Protein AF-A0A848UMV4-F1 (afdb_monomer_lite)

Secondary structure (DSSP, 8-state):
--EEEEEESSSTTTTSEEEETT-EETTTTEEEEEEEEETTTTEEEEEEEETTEEEEEEEEETTS-EEEEE----

Foldseek 3Di:
DFWQKKWFAPPRPPPTDIAGAQDADPVNQWGFHGWDQDPVQQWIWTWIDHDPDIDTDDIGHPVTDMDTDHDPDD

Radius of gyration: 12.32 Å; chains: 1; bounding box: 29×25×30 Å

pLDDT: mean 94.47, std 6.81, range [59.38, 98.69]

Sequence (74 aa):
MDIRKISIGADYKSGAMHYIVGQEVLGGKYAIHLIQEDGLAKSFKIWIHQGQEVLLWKEFKKTLPISLEYNINF

Structure (mmCIF, N/CA/C/O backbone):
data_AF-A0A848UMV4-F1
#
_entry.id   AF-A0A848UMV4-F1
#
loop_
_atom_site.group_PDB
_atom_site.id
_atom_site.type_symbol
_atom_site.label_atom_id
_atom_site.label_alt_id
_atom_site.label_comp_id
_atom_site.label_asym_id
_atom_site.label_entity_id
_atom_site.label_seq_id
_atom_site.pdbx_PDB_ins_code
_atom_site.Cartn_x
_atom_site.Cartn_y
_atom_site.Cartn_z
_atom_site.occupancy
_atom_site.B_iso_or_equiv
_atom_site.auth_seq_id
_atom_site.auth_comp_id
_atom_site.auth_asym_id
_atom_site.auth_atom_id
_atom_site.pdbx_PDB_model_num
ATOM 1 N N . MET A 1 1 ? -9.693 -3.930 -9.617 1.00 77.62 1 MET A N 1
ATOM 2 C CA . MET A 1 1 ? -9.393 -5.123 -8.795 1.00 77.62 1 MET A CA 1
ATOM 3 C C . MET A 1 1 ? -8.893 -4.653 -7.446 1.00 77.62 1 MET A C 1
ATOM 5 O O . MET A 1 1 ? -8.268 -3.600 -7.394 1.00 77.62 1 MET A O 1
ATOM 9 N N . ASP A 1 2 ? -9.195 -5.395 -6.387 1.00 91.56 2 ASP A N 1
ATOM 10 C CA . ASP A 1 2 ? -8.821 -5.030 -5.021 1.00 91.56 2 ASP A CA 1
ATOM 11 C C . ASP A 1 2 ? -7.353 -5.398 -4.739 1.00 91.56 2 ASP A C 1
ATOM 13 O O . ASP A 1 2 ? -6.955 -6.554 -4.914 1.00 91.56 2 ASP A O 1
ATOM 17 N N . ILE A 1 3 ? -6.529 -4.406 -4.386 1.00 96.69 3 ILE A N 1
ATOM 18 C CA . ILE A 1 3 ? -5.089 -4.579 -4.153 1.00 96.69 3 ILE A CA 1
ATOM 19 C C . ILE A 1 3 ? -4.889 -4.972 -2.690 1.00 96.69 3 ILE A C 1
ATOM 21 O O . ILE A 1 3 ? -5.053 -4.149 -1.792 1.00 96.69 3 ILE A O 1
ATOM 25 N N . ARG A 1 4 ? -4.454 -6.212 -2.445 1.00 96.88 4 ARG A N 1
ATOM 26 C CA . ARG A 1 4 ? -4.198 -6.714 -1.086 1.00 96.88 4 ARG A CA 1
ATOM 27 C C . ARG A 1 4 ? -2.859 -6.237 -0.527 1.00 96.88 4 ARG A C 1
ATOM 29 O O . ARG A 1 4 ? -2.711 -6.071 0.682 1.00 96.88 4 ARG A O 1
ATOM 36 N N . LYS A 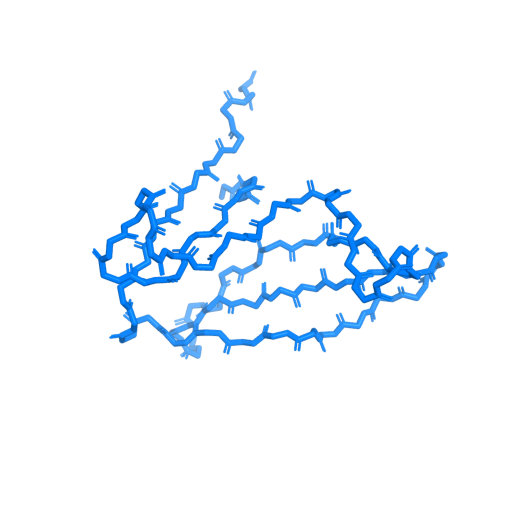1 5 ? -1.863 -6.063 -1.402 1.00 96.88 5 LYS A N 1
ATOM 37 C CA . LYS A 1 5 ? -0.493 -5.689 -1.033 1.00 96.88 5 LYS A CA 1
ATOM 38 C C . LYS A 1 5 ? 0.195 -4.936 -2.163 1.00 96.88 5 LYS A C 1
ATOM 40 O O . LYS A 1 5 ? 0.059 -5.292 -3.333 1.00 96.88 5 LYS A O 1
ATOM 45 N N . ILE A 1 6 ? 0.994 -3.945 -1.784 1.00 97.62 6 ILE A N 1
ATOM 46 C CA . ILE A 1 6 ? 1.919 -3.228 -2.661 1.00 97.62 6 ILE A CA 1
ATOM 47 C C . ILE A 1 6 ? 3.337 -3.301 -2.090 1.00 97.62 6 ILE A C 1
ATOM 49 O O . ILE A 1 6 ? 3.552 -3.129 -0.889 1.00 97.62 6 ILE A O 1
ATOM 53 N N . SER A 1 7 ? 4.306 -3.574 -2.961 1.00 97.81 7 SER A N 1
ATOM 54 C CA . SER A 1 7 ? 5.735 -3.594 -2.633 1.00 97.81 7 SER A CA 1
ATOM 55 C C . SER A 1 7 ? 6.459 -2.530 -3.451 1.00 97.81 7 SER A C 1
ATOM 57 O O . SER A 1 7 ? 6.310 -2.510 -4.673 1.00 97.81 7 SER A O 1
ATOM 59 N N . ILE A 1 8 ? 7.224 -1.661 -2.788 1.00 97.12 8 ILE A N 1
ATOM 60 C CA . ILE A 1 8 ? 7.940 -0.534 -3.404 1.00 97.12 8 ILE A CA 1
ATOM 61 C C . ILE A 1 8 ? 9.449 -0.760 -3.280 1.00 97.12 8 ILE A C 1
ATOM 63 O O . ILE A 1 8 ? 9.983 -0.736 -2.169 1.00 97.12 8 ILE A O 1
ATOM 67 N N . GLY A 1 9 ? 10.142 -0.947 -4.403 1.00 95.19 9 GLY A N 1
ATOM 68 C CA . GLY A 1 9 ? 11.594 -1.151 -4.432 1.00 95.19 9 GLY A CA 1
ATOM 69 C C . GLY A 1 9 ? 12.053 -2.102 -5.537 1.00 95.19 9 GLY A C 1
ATOM 70 O O . GLY A 1 9 ? 11.277 -2.914 -6.032 1.00 95.19 9 GLY A O 1
ATOM 71 N N . ALA A 1 10 ? 13.325 -1.981 -5.934 1.00 87.19 10 ALA A N 1
ATOM 72 C CA . ALA A 1 10 ? 13.908 -2.746 -7.042 1.00 87.19 10 ALA A CA 1
ATOM 73 C C . ALA A 1 10 ? 14.045 -4.250 -6.740 1.00 87.19 10 ALA A C 1
ATOM 75 O O . ALA A 1 10 ? 13.818 -5.073 -7.622 1.00 87.19 10 ALA A O 1
ATOM 76 N N . ASP A 1 11 ? 14.373 -4.609 -5.495 1.00 88.38 11 ASP A N 1
ATOM 77 C CA . ASP A 1 11 ? 14.305 -5.989 -5.012 1.00 88.38 11 ASP A CA 1
ATOM 78 C C . ASP A 1 11 ? 12.985 -6.196 -4.269 1.00 88.38 11 ASP A C 1
ATOM 80 O O . ASP A 1 11 ? 12.871 -5.878 -3.083 1.00 88.38 11 ASP A O 1
ATOM 84 N N . TYR A 1 12 ? 11.992 -6.743 -4.974 1.00 78.44 12 TYR A N 1
ATOM 85 C CA . TYR A 1 12 ? 10.660 -6.972 -4.420 1.00 78.44 12 TYR A CA 1
ATOM 86 C C . TYR A 1 12 ? 10.641 -7.955 -3.239 1.00 78.44 12 TYR A C 1
ATOM 88 O O . TYR A 1 12 ? 9.615 -8.030 -2.574 1.00 78.44 12 TYR A O 1
ATOM 96 N N . LYS A 1 13 ? 11.694 -8.751 -3.002 1.00 78.88 13 LYS A N 1
ATOM 97 C CA . LYS A 1 13 ? 11.673 -9.813 -1.986 1.00 78.88 13 LYS A CA 1
ATOM 98 C C . LYS A 1 13 ? 12.335 -9.389 -0.679 1.00 78.88 13 LYS A C 1
ATOM 100 O O . LYS A 1 13 ? 11.792 -9.677 0.382 1.00 78.88 13 LYS A O 1
ATOM 105 N N . SER A 1 14 ? 13.497 -8.745 -0.756 1.00 82.44 14 SER A N 1
ATOM 106 C CA . SER A 1 14 ? 14.350 -8.510 0.423 1.00 82.44 14 SER A CA 1
ATOM 107 C C . SER A 1 14 ? 14.593 -7.029 0.712 1.00 82.44 14 SER A C 1
ATOM 109 O O . SER A 1 14 ? 14.850 -6.673 1.858 1.00 82.44 14 SER A O 1
ATOM 111 N N . GLY A 1 15 ? 14.508 -6.163 -0.303 1.00 87.19 15 GLY A N 1
ATOM 112 C CA . GLY A 1 15 ? 14.821 -4.733 -0.188 1.00 87.19 15 GLY A CA 1
ATOM 113 C C . GLY A 1 15 ? 13.626 -3.792 -0.342 1.00 87.19 15 GLY A C 1
ATOM 114 O O . GLY A 1 15 ? 13.802 -2.575 -0.288 1.00 87.19 15 GLY A O 1
ATOM 115 N N . ALA A 1 16 ? 12.424 -4.320 -0.573 1.00 94.56 16 ALA A N 1
ATOM 116 C CA . ALA A 1 16 ? 11.237 -3.515 -0.816 1.00 94.56 16 ALA A CA 1
ATOM 117 C C . ALA A 1 16 ? 10.497 -3.148 0.474 1.00 94.56 16 ALA A C 1
ATOM 119 O O . ALA A 1 16 ? 10.431 -3.901 1.443 1.00 94.56 16 ALA A O 1
ATOM 120 N N . MET A 1 17 ? 9.866 -1.977 0.450 1.00 95.69 17 MET A N 1
ATOM 121 C CA . MET A 1 17 ? 8.891 -1.591 1.461 1.00 95.69 17 MET A CA 1
ATOM 122 C C . MET A 1 17 ? 7.557 -2.256 1.133 1.00 95.69 17 MET A C 1
ATOM 124 O O . MET A 1 17 ? 7.005 -2.035 0.053 1.00 95.69 17 MET A O 1
ATOM 128 N N . HIS A 1 18 ? 7.040 -3.051 2.065 1.00 96.62 18 HIS A N 1
ATOM 129 C CA . HIS A 1 18 ? 5.778 -3.767 1.911 1.00 96.62 18 HIS A CA 1
ATOM 130 C C . HIS A 1 18 ? 4.658 -3.094 2.691 1.00 96.62 18 HIS A C 1
ATOM 132 O O . HIS A 1 18 ? 4.820 -2.753 3.862 1.00 96.62 18 HIS A O 1
ATOM 138 N N . TYR A 1 19 ? 3.508 -2.966 2.040 1.00 97.69 19 TYR A N 1
ATOM 139 C CA . TYR A 1 19 ? 2.289 -2.437 2.630 1.00 97.69 19 TYR A CA 1
ATOM 140 C C . TYR A 1 19 ? 1.136 -3.379 2.300 1.00 97.69 19 TYR A C 1
ATOM 142 O O . TYR A 1 19 ? 0.885 -3.652 1.125 1.00 97.69 19 TYR A O 1
ATOM 150 N N . ILE A 1 20 ? 0.463 -3.888 3.330 1.00 98.00 20 ILE A N 1
ATOM 151 C CA . ILE A 1 20 ? -0.597 -4.896 3.218 1.00 98.00 20 ILE A CA 1
ATOM 152 C C . ILE A 1 20 ? -1.871 -4.335 3.848 1.00 98.00 20 ILE A C 1
ATOM 154 O O . ILE A 1 20 ? -1.818 -3.780 4.943 1.00 98.00 20 ILE A O 1
ATOM 158 N N . VAL A 1 21 ? -3.015 -4.478 3.177 1.00 97.81 21 VAL A N 1
ATOM 159 C CA . VAL A 1 21 ? -4.315 -4.078 3.743 1.00 97.81 21 VAL A CA 1
ATOM 160 C C . VAL A 1 21 ? -4.556 -4.809 5.071 1.00 97.81 21 VAL A C 1
ATOM 162 O O . VAL A 1 21 ? -4.319 -6.010 5.178 1.00 97.81 21 VAL A O 1
ATOM 165 N N . GLY A 1 22 ? -4.993 -4.076 6.094 1.00 97.19 22 GLY A N 1
ATOM 166 C CA . GLY A 1 22 ? -5.195 -4.568 7.460 1.00 97.19 22 GLY A CA 1
ATOM 167 C C . GLY A 1 22 ? -3.938 -4.588 8.336 1.00 97.19 22 GLY A C 1
ATOM 168 O O . GLY A 1 22 ? -4.050 -4.798 9.539 1.00 97.19 22 GLY A O 1
ATOM 169 N N . GLN A 1 23 ? -2.747 -4.341 7.782 1.00 97.69 23 GLN 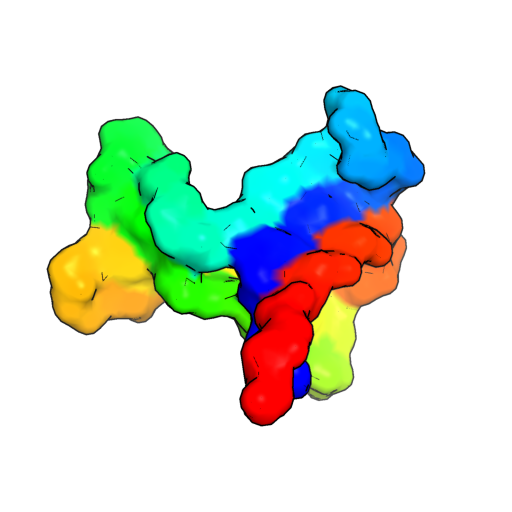A N 1
ATOM 170 C CA . GLN A 1 23 ? -1.520 -4.276 8.576 1.00 97.69 23 GLN A CA 1
ATOM 171 C C . GLN A 1 23 ? -1.525 -3.053 9.502 1.00 97.69 23 GLN A C 1
ATOM 173 O O . GLN A 1 23 ? -1.770 -1.928 9.057 1.00 97.69 23 GLN A O 1
ATOM 178 N N . GLU A 1 24 ? -1.175 -3.270 10.768 1.00 98.12 24 GLU A N 1
ATOM 179 C CA . GLU A 1 24 ? -0.926 -2.202 11.734 1.00 98.12 24 GLU A CA 1
ATOM 180 C C . GLU A 1 24 ? 0.349 -1.416 11.399 1.00 98.12 24 GLU A C 1
ATOM 182 O O . GLU A 1 24 ? 1.404 -1.969 11.072 1.00 98.12 24 GLU A O 1
ATOM 187 N N . VAL A 1 25 ? 0.258 -0.092 11.493 1.00 97.19 25 VAL A N 1
ATOM 188 C CA . VAL A 1 25 ? 1.333 0.852 11.179 1.00 97.19 25 VAL A CA 1
ATOM 189 C C . VAL A 1 25 ? 1.398 1.965 12.223 1.00 97.19 25 VAL A C 1
ATOM 191 O O . VAL A 1 25 ? 0.510 2.115 13.061 1.00 97.19 25 VAL A O 1
ATOM 194 N N . LEU A 1 26 ? 2.480 2.753 12.187 1.00 95.88 26 LEU A N 1
ATOM 195 C CA . LEU A 1 26 ? 2.706 3.876 13.109 1.00 95.88 26 LEU A CA 1
ATOM 196 C C . LEU A 1 26 ? 2.592 3.458 14.590 1.00 95.88 26 LEU A C 1
ATOM 198 O O . LEU A 1 26 ? 1.932 4.120 15.387 1.00 95.88 26 LEU A O 1
ATOM 202 N N . GLY A 1 27 ? 3.224 2.332 14.942 1.00 95.69 27 GLY A N 1
ATOM 203 C CA . GLY A 1 27 ? 3.233 1.803 16.309 1.00 95.69 27 GLY A CA 1
ATOM 204 C C . GLY A 1 27 ? 1.907 1.187 16.764 1.00 95.69 27 GLY A C 1
ATOM 205 O O . GLY A 1 27 ? 1.621 1.218 17.954 1.00 95.69 27 GLY A O 1
ATOM 206 N N . GLY A 1 28 ? 1.085 0.680 15.839 1.00 95.19 28 GLY A N 1
ATOM 207 C CA . GLY A 1 28 ? -0.202 0.044 16.160 1.00 95.19 28 GLY A CA 1
ATOM 208 C C . GLY A 1 28 ? -1.378 1.014 16.274 1.00 95.19 28 GLY A C 1
ATOM 209 O O . GLY A 1 28 ? -2.494 0.607 16.569 1.00 95.19 28 GLY A O 1
ATOM 210 N N . LYS A 1 29 ? -1.159 2.314 16.035 1.00 96.62 29 LYS A N 1
ATOM 211 C CA . LYS A 1 29 ? -2.213 3.332 16.162 1.00 96.62 29 LYS A CA 1
ATOM 212 C C . LYS A 1 29 ? -3.185 3.350 14.977 1.00 96.62 29 LYS A C 1
ATOM 214 O O . LYS A 1 29 ? -4.335 3.752 15.140 1.00 96.62 29 LYS A O 1
ATOM 219 N N . TYR A 1 30 ? -2.720 2.941 13.799 1.00 98.38 30 TYR A N 1
ATOM 220 C CA . TYR A 1 30 ? -3.505 2.924 12.568 1.00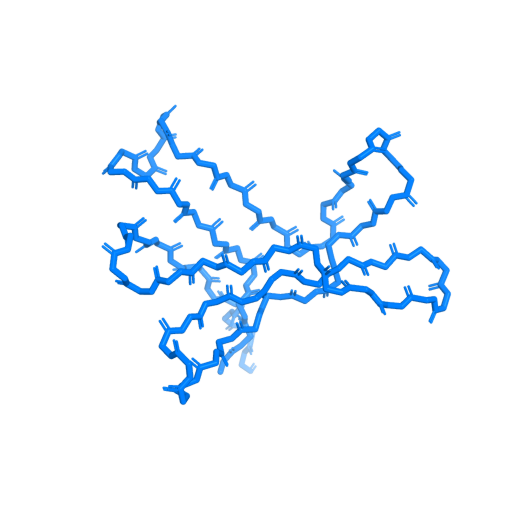 98.38 30 TYR A CA 1
ATOM 221 C C . TYR A 1 30 ? -3.356 1.578 11.867 1.00 98.38 30 TYR A C 1
ATOM 223 O O . TYR A 1 30 ? -2.314 0.934 11.985 1.00 98.38 30 TYR A O 1
ATOM 231 N N . ALA A 1 31 ? -4.346 1.205 11.065 1.00 98.50 31 ALA A N 1
ATOM 232 C CA . ALA A 1 31 ? -4.249 0.081 10.139 1.00 98.50 31 ALA A CA 1
ATOM 233 C C . ALA A 1 31 ? -4.349 0.568 8.690 1.00 98.50 31 ALA A C 1
ATOM 235 O O . ALA A 1 31 ? -4.983 1.588 8.407 1.00 98.50 31 ALA A O 1
ATOM 236 N N . ILE A 1 32 ? -3.712 -0.141 7.758 1.00 98.56 32 ILE A N 1
ATOM 237 C CA . ILE A 1 32 ? -3.850 0.148 6.326 1.00 98.56 32 ILE A CA 1
ATOM 238 C C . ILE A 1 32 ? -5.275 -0.195 5.892 1.00 98.56 32 ILE A C 1
ATOM 240 O O . ILE A 1 32 ? -5.672 -1.356 5.896 1.00 98.56 32 ILE A O 1
ATOM 244 N N . HIS A 1 33 ? -6.027 0.828 5.500 1.00 98.06 33 HIS A N 1
ATOM 245 C CA . HIS A 1 33 ? -7.424 0.720 5.103 1.00 98.06 33 HIS A CA 1
ATOM 246 C C . HIS A 1 33 ? -7.575 0.257 3.654 1.00 98.06 33 HIS A C 1
ATOM 248 O O . HIS A 1 33 ? -8.358 -0.638 3.357 1.00 98.06 33 HIS A O 1
ATOM 254 N N . LEU A 1 34 ? -6.836 0.904 2.748 1.00 97.88 34 LEU A N 1
ATOM 255 C CA . LEU A 1 34 ? -7.008 0.751 1.308 1.00 97.88 34 LEU A CA 1
ATOM 256 C C . LEU A 1 34 ? -5.701 1.061 0.582 1.00 97.88 34 LEU A C 1
ATOM 258 O O . LEU A 1 34 ? -5.023 2.047 0.882 1.00 97.88 34 LEU A O 1
ATOM 262 N N . ILE A 1 35 ? 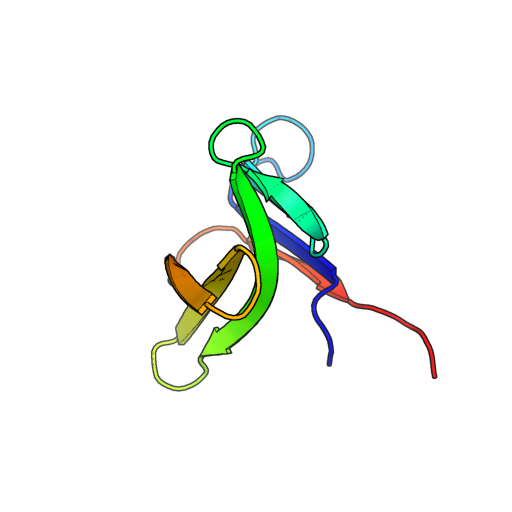-5.399 0.253 -0.432 1.00 98.31 35 ILE A N 1
ATOM 263 C CA . ILE A 1 35 ? -4.385 0.555 -1.439 1.00 98.31 35 ILE A CA 1
ATOM 264 C C . ILE A 1 35 ? -5.123 0.878 -2.736 1.00 98.31 35 ILE A C 1
ATOM 266 O O . ILE A 1 35 ? -5.812 0.033 -3.303 1.00 98.31 35 ILE A O 1
ATOM 270 N N . GLN A 1 36 ? -5.000 2.120 -3.192 1.00 97.69 36 GLN A N 1
ATOM 271 C CA . GLN A 1 36 ? -5.770 2.649 -4.311 1.00 97.69 36 GLN A CA 1
ATOM 272 C C . GLN A 1 36 ? -4.850 3.040 -5.463 1.00 97.69 36 GLN A C 1
ATOM 274 O O . GLN A 1 36 ? -3.875 3.760 -5.266 1.00 97.69 36 GLN A O 1
ATOM 279 N N . GLU A 1 37 ? -5.184 2.622 -6.678 1.00 97.38 37 GLU A N 1
ATOM 280 C CA . GLU A 1 37 ? -4.548 3.133 -7.890 1.00 97.38 37 GLU A CA 1
ATOM 281 C C . GLU A 1 37 ? -5.206 4.447 -8.330 1.00 97.38 37 GLU A C 1
ATOM 283 O O . GLU A 1 37 ? -6.425 4.524 -8.477 1.00 97.38 37 GLU A O 1
ATOM 288 N N . ASP A 1 38 ? -4.394 5.473 -8.574 1.00 96.38 38 ASP A N 1
ATOM 289 C CA . ASP A 1 38 ? -4.809 6.732 -9.186 1.00 96.38 38 ASP A CA 1
ATOM 290 C C . ASP A 1 38 ? -4.277 6.790 -10.625 1.00 96.38 38 ASP A C 1
ATOM 292 O O . ASP A 1 38 ? -3.092 7.041 -10.886 1.00 96.38 38 ASP A O 1
ATOM 296 N N . GLY A 1 39 ? -5.168 6.511 -11.579 1.00 93.12 39 GLY A N 1
ATOM 297 C CA . GLY A 1 39 ? -4.834 6.470 -13.001 1.00 93.12 39 GLY A CA 1
ATOM 298 C C . GLY A 1 39 ? -4.441 7.833 -13.576 1.00 93.12 39 GLY A C 1
ATOM 299 O O . GLY A 1 39 ? -3.552 7.893 -14.428 1.00 93.12 39 GLY A O 1
ATOM 300 N N . LEU A 1 40 ? -5.045 8.921 -13.083 1.00 94.62 40 LEU A N 1
ATOM 301 C CA . LEU A 1 40 ? -4.773 10.283 -13.552 1.00 94.62 40 LEU A CA 1
ATOM 302 C C . LEU A 1 40 ? -3.415 10.769 -13.041 1.00 94.62 40 LEU A C 1
ATOM 304 O O . LEU A 1 40 ? -2.586 11.240 -13.819 1.00 94.62 40 LEU A O 1
ATOM 308 N N . ALA A 1 41 ? -3.152 10.590 -11.744 1.00 94.88 41 ALA A N 1
ATOM 309 C CA . ALA A 1 41 ? -1.895 10.995 -11.118 1.00 94.88 41 ALA A CA 1
ATOM 310 C C . ALA A 1 41 ? -0.732 10.013 -11.368 1.00 94.88 41 ALA A C 1
ATOM 312 O O . ALA A 1 41 ? 0.396 10.279 -10.926 1.00 94.88 41 ALA A O 1
ATOM 313 N N . LYS A 1 42 ? -1.006 8.892 -12.060 1.00 97.12 42 LYS A N 1
ATOM 314 C CA . LYS A 1 42 ? -0.093 7.762 -12.301 1.00 97.12 42 LYS A CA 1
ATOM 315 C C . LYS A 1 42 ? 0.609 7.329 -11.012 1.00 97.12 42 LYS A C 1
ATOM 317 O O . LYS A 1 42 ? 1.842 7.254 -10.954 1.00 97.12 42 LYS A O 1
ATOM 322 N N . SER A 1 43 ? -0.173 7.066 -9.971 1.00 98.06 43 SER A N 1
ATOM 323 C CA . SER A 1 43 ? 0.336 6.733 -8.641 1.00 98.06 43 SER A CA 1
ATOM 324 C C . SER A 1 43 ? -0.505 5.685 -7.923 1.00 98.06 43 SER A C 1
ATOM 326 O O . SER A 1 43 ? -1.587 5.317 -8.373 1.00 98.06 43 SER A O 1
ATOM 328 N N . PHE A 1 44 ? 0.022 5.193 -6.806 1.00 98.38 44 PHE A N 1
ATOM 329 C CA . PHE A 1 44 ? -0.701 4.391 -5.831 1.00 98.38 44 PHE A CA 1
ATOM 330 C C . PHE A 1 44 ? -0.738 5.128 -4.502 1.00 98.38 44 PHE A C 1
ATOM 332 O O . PHE A 1 44 ? 0.284 5.633 -4.034 1.00 98.38 44 PHE A O 1
ATOM 339 N N . LYS A 1 45 ? -1.915 5.175 -3.892 1.00 98.44 45 LYS A N 1
ATOM 340 C CA . LYS A 1 45 ? -2.182 5.816 -2.611 1.00 98.44 45 LYS A CA 1
ATOM 341 C C . LYS A 1 45 ? -2.416 4.753 -1.551 1.00 98.44 45 LYS A C 1
ATOM 343 O O . LYS A 1 45 ? -3.121 3.774 -1.791 1.00 98.44 45 LYS A O 1
ATOM 348 N N . ILE A 1 46 ? -1.825 4.960 -0.383 1.00 98.44 46 ILE A N 1
ATOM 349 C CA . ILE A 1 46 ? -2.039 4.132 0.799 1.00 98.44 46 ILE A CA 1
ATOM 350 C C . ILE A 1 46 ? -2.824 4.963 1.793 1.00 98.44 46 ILE A C 1
ATOM 352 O O . ILE A 1 46 ? -2.344 5.990 2.282 1.00 98.44 46 ILE A O 1
ATOM 356 N N . TRP A 1 47 ? -4.025 4.491 2.083 1.00 98.56 47 TRP A N 1
ATOM 357 C CA . TRP A 1 47 ? -4.926 5.077 3.056 1.00 98.56 47 TRP A CA 1
ATOM 358 C C . TRP A 1 47 ? -4.841 4.274 4.345 1.00 98.56 47 TRP A C 1
ATOM 360 O O . T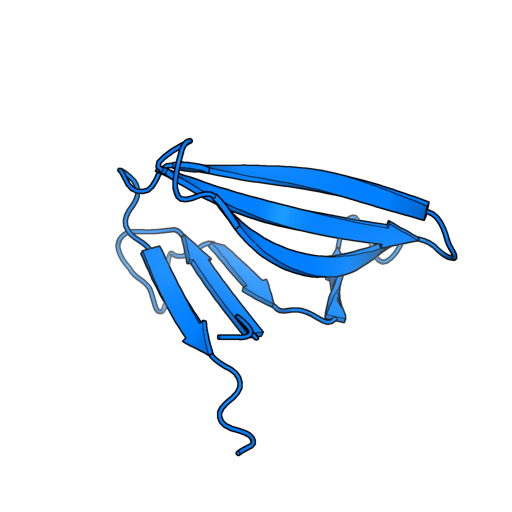RP A 1 47 ? -4.824 3.043 4.314 1.00 98.56 47 TRP A O 1
ATOM 370 N N . ILE A 1 48 ? -4.786 4.965 5.476 1.00 98.69 48 ILE A N 1
ATOM 371 C CA . ILE A 1 48 ? -4.789 4.354 6.806 1.00 98.69 48 ILE A CA 1
ATOM 372 C C . ILE A 1 48 ? -6.018 4.818 7.570 1.00 98.69 48 ILE A C 1
ATOM 374 O O . ILE A 1 48 ? -6.554 5.889 7.284 1.00 98.69 48 ILE A O 1
ATOM 378 N N . HIS A 1 49 ? -6.456 4.025 8.538 1.00 98.44 49 HIS A N 1
ATOM 379 C CA . HIS A 1 49 ? -7.590 4.373 9.378 1.00 98.44 49 HIS A CA 1
ATOM 380 C C . HIS A 1 49 ? -7.304 4.155 10.861 1.00 98.44 49 HIS A C 1
ATOM 382 O O . HIS A 1 49 ? -6.503 3.296 11.238 1.00 98.44 49 HIS A O 1
ATOM 388 N N . GLN A 1 50 ? -7.982 4.946 11.687 1.00 97.56 50 GLN A N 1
ATOM 389 C CA . GLN A 1 50 ? -8.082 4.768 13.131 1.00 97.56 50 GLN A CA 1
ATOM 390 C C . GLN A 1 50 ? -9.543 5.006 13.523 1.00 97.56 50 GLN A C 1
ATOM 392 O O . GLN A 1 50 ? -10.075 6.101 13.354 1.00 97.56 50 GLN A O 1
ATOM 397 N N . GLY A 1 51 ? -10.222 3.970 14.021 1.00 94.62 51 GLY A N 1
ATOM 398 C CA . GLY A 1 51 ? -11.666 4.041 14.255 1.00 94.62 51 GLY A CA 1
ATOM 399 C C . GLY A 1 51 ? -12.426 4.325 12.954 1.00 94.62 51 GLY A C 1
ATOM 400 O O . GLY A 1 51 ? -12.324 3.546 12.007 1.00 94.62 51 GLY A O 1
ATOM 401 N N . GLN A 1 52 ? -13.174 5.432 12.919 1.00 95.38 52 GLN A N 1
ATOM 402 C CA . GLN A 1 52 ? -13.947 5.869 11.747 1.00 95.38 52 GLN A CA 1
ATOM 403 C C . GLN A 1 52 ? -13.215 6.887 10.858 1.00 95.38 52 GLN A C 1
ATOM 405 O O . GLN A 1 52 ? -13.731 7.259 9.806 1.00 95.38 52 GLN A O 1
ATOM 410 N N . GLU A 1 53 ? -12.025 7.341 11.252 1.00 97.25 53 GLU A N 1
ATOM 411 C CA . GLU A 1 53 ? -11.258 8.312 10.473 1.00 97.25 53 GLU A CA 1
ATOM 412 C C . GLU A 1 53 ? -10.373 7.605 9.446 1.00 97.25 53 GLU A C 1
ATOM 414 O O . GLU A 1 53 ? -9.657 6.662 9.785 1.00 97.25 53 GLU A O 1
ATOM 419 N N . VAL A 1 54 ? -10.394 8.089 8.200 1.00 98.19 54 VAL A N 1
ATOM 420 C CA . VAL A 1 54 ? -9.556 7.604 7.093 1.00 98.19 54 VAL A CA 1
ATOM 421 C C . VAL A 1 54 ? -8.696 8.753 6.576 1.00 98.19 54 VAL A C 1
ATOM 423 O O . VAL A 1 54 ? -9.198 9.835 6.277 1.00 98.19 54 VAL A O 1
ATOM 426 N N . LEU A 1 55 ? -7.391 8.512 6.457 1.00 98.06 55 LEU A N 1
ATOM 427 C CA . LEU A 1 55 ? -6.388 9.517 6.111 1.00 98.06 55 LEU A CA 1
ATOM 428 C C . LEU A 1 55 ? -5.483 9.003 4.986 1.00 98.06 55 LEU A C 1
ATOM 430 O O . LEU A 1 55 ? -5.092 7.832 4.971 1.00 98.06 55 LEU A O 1
ATOM 434 N N . LEU A 1 56 ? -5.106 9.886 4.058 1.00 98.19 56 LEU A N 1
ATOM 435 C CA . LEU A 1 56 ? -4.065 9.585 3.075 1.00 98.19 56 LEU A CA 1
ATOM 436 C C . LEU A 1 56 ? -2.709 9.580 3.781 1.00 98.19 56 LEU A C 1
ATOM 438 O O . LEU A 1 56 ? -2.286 10.604 4.313 1.00 98.19 56 LEU A O 1
ATOM 442 N N . TRP A 1 57 ? -2.010 8.447 3.761 1.00 98.38 57 TRP A N 1
ATOM 443 C CA . TRP A 1 57 ? -0.713 8.325 4.424 1.00 98.38 57 TRP A CA 1
ATOM 444 C C . TRP A 1 57 ? 0.461 8.472 3.465 1.00 98.38 57 TRP A C 1
ATOM 446 O O . TRP A 1 57 ? 1.436 9.161 3.767 1.00 98.38 57 TRP A O 1
ATOM 456 N N . LYS A 1 58 ? 0.400 7.789 2.319 1.00 98.12 58 LYS A N 1
ATOM 457 C CA . LYS A 1 58 ? 1.492 7.758 1.341 1.00 98.12 58 LYS A CA 1
ATOM 458 C C . LYS A 1 58 ? 0.949 7.780 -0.077 1.00 98.12 58 LYS A C 1
ATOM 460 O O . LYS A 1 58 ? -0.102 7.207 -0.349 1.00 98.12 58 LYS A O 1
ATOM 465 N N . GLU A 1 59 ? 1.716 8.379 -0.979 1.00 98.25 59 GLU A N 1
ATOM 466 C CA . GLU A 1 59 ? 1.517 8.286 -2.423 1.00 98.25 59 GLU A CA 1
ATOM 467 C C . GLU A 1 59 ? 2.842 7.902 -3.095 1.00 98.25 59 GLU A C 1
ATOM 469 O O . GLU A 1 59 ? 3.876 8.523 -2.847 1.00 98.25 59 GLU A O 1
ATOM 474 N N . PHE A 1 60 ? 2.807 6.890 -3.960 1.00 98.00 60 PHE A N 1
ATOM 475 C CA . PHE A 1 60 ? 3.952 6.404 -4.726 1.00 98.00 60 PHE A CA 1
ATOM 476 C C . PHE A 1 60 ? 3.690 6.543 -6.222 1.00 98.00 60 PHE A C 1
ATOM 478 O O . PHE A 1 60 ? 2.702 6.022 -6.736 1.00 98.00 60 PHE A O 1
ATOM 485 N N . LYS A 1 61 ? 4.578 7.224 -6.948 1.00 97.62 61 LYS A N 1
ATOM 486 C CA . LYS A 1 61 ? 4.482 7.347 -8.410 1.00 97.62 61 LYS A CA 1
ATOM 487 C C . LYS A 1 61 ? 4.833 6.024 -9.093 1.00 97.62 61 LYS A C 1
ATOM 489 O O . LYS A 1 61 ? 5.736 5.317 -8.655 1.00 97.62 61 LYS A O 1
ATOM 494 N N . LYS A 1 62 ? 4.189 5.745 -10.230 1.00 96.38 62 LYS A N 1
ATOM 495 C CA . LYS A 1 62 ? 4.466 4.576 -11.091 1.00 96.38 62 LYS A CA 1
ATOM 496 C C . LYS A 1 62 ? 5.868 4.561 -11.716 1.00 96.38 62 LYS A C 1
ATOM 498 O O . LYS A 1 62 ? 6.231 3.595 -12.370 1.00 96.38 62 LYS A O 1
ATOM 503 N N . THR A 1 63 ? 6.645 5.629 -11.542 1.00 96.06 63 THR A N 1
ATOM 504 C CA . THR A 1 63 ? 8.063 5.682 -11.919 1.00 96.06 63 THR A CA 1
ATOM 505 C C . THR A 1 63 ? 8.954 4.863 -10.984 1.00 96.06 63 THR A C 1
ATOM 507 O O . THR A 1 63 ? 10.096 4.582 -11.334 1.00 96.06 63 THR A O 1
ATOM 510 N N . LEU A 1 64 ? 8.455 4.481 -9.803 1.00 95.00 64 LEU A N 1
ATOM 511 C CA . LEU A 1 64 ? 9.140 3.570 -8.891 1.00 95.00 64 LEU A CA 1
ATOM 512 C C . LEU A 1 64 ? 8.919 2.107 -9.317 1.00 95.0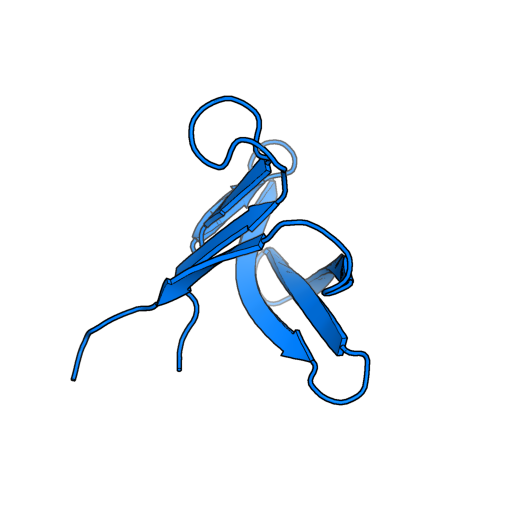0 64 LEU A C 1
ATOM 514 O O . LEU A 1 64 ? 7.851 1.785 -9.841 1.00 95.00 64 LEU A O 1
ATOM 518 N N . PRO A 1 65 ? 9.871 1.196 -9.043 1.00 95.50 65 PRO A N 1
ATOM 519 C CA . PRO A 1 65 ? 9.638 -0.237 -9.184 1.00 95.50 65 PRO A CA 1
ATOM 520 C C . PRO A 1 65 ? 8.570 -0.701 -8.187 1.00 95.50 65 PRO A C 1
ATOM 522 O O . PRO A 1 65 ? 8.710 -0.493 -6.977 1.00 95.50 65 PRO A O 1
ATOM 525 N N . ILE A 1 66 ? 7.491 -1.293 -8.703 1.00 96.06 66 ILE A N 1
ATOM 526 C CA . ILE A 1 66 ? 6.299 -1.656 -7.930 1.00 96.06 66 ILE A CA 1
ATOM 527 C C . ILE A 1 66 ? 5.869 -3.081 -8.279 1.00 96.06 66 ILE A C 1
ATOM 529 O O . ILE A 1 66 ? 5.775 -3.437 -9.452 1.00 96.06 66 ILE A O 1
ATOM 533 N N . SER A 1 67 ? 5.553 -3.869 -7.252 1.00 96.00 67 SER A N 1
ATOM 534 C CA . SER A 1 67 ? 4.866 -5.157 -7.381 1.00 96.00 67 SER A CA 1
ATOM 535 C C . SER A 1 67 ? 3.534 -5.110 -6.634 1.00 96.00 67 SER A C 1
ATOM 537 O O . SER A 1 67 ? 3.475 -4.620 -5.501 1.00 96.00 67 SER A O 1
ATOM 539 N N . LEU A 1 68 ? 2.471 -5.597 -7.276 1.00 95.75 68 LEU A N 1
ATOM 540 C CA . LEU A 1 68 ? 1.109 -5.610 -6.747 1.00 95.75 68 LEU A CA 1
ATOM 541 C C . LEU A 1 68 ? 0.626 -7.043 -6.590 1.00 95.75 68 LEU A C 1
ATOM 543 O O . LEU A 1 68 ? 0.816 -7.877 -7.474 1.00 95.75 68 LEU A O 1
ATOM 547 N N . GLU A 1 69 ? -0.065 -7.298 -5.490 1.00 95.62 69 GLU A N 1
ATOM 548 C CA . GLU A 1 69 ? -0.796 -8.537 -5.280 1.00 95.62 69 GLU A CA 1
ATOM 549 C C . GLU A 1 69 ? -2.275 -8.183 -5.118 1.00 95.62 69 GLU A C 1
ATOM 551 O O . GLU A 1 69 ? -2.628 -7.285 -4.349 1.00 95.62 69 GLU A O 1
ATOM 556 N N . TYR A 1 70 ? -3.141 -8.876 -5.852 1.00 94.88 70 TYR A N 1
ATOM 557 C CA . TYR A 1 70 ? -4.582 -8.636 -5.842 1.00 94.88 70 TYR A CA 1
ATOM 558 C C . TYR A 1 70 ? -5.303 -9.716 -5.038 1.00 94.88 70 TYR A C 1
ATOM 560 O O . TYR A 1 70 ? -4.853 -10.864 -4.982 1.00 94.88 70 TYR A O 1
ATOM 568 N N . ASN A 1 71 ? -6.430 -9.357 -4.427 1.00 90.44 71 ASN A N 1
ATOM 569 C CA . ASN A 1 71 ? -7.375 -10.347 -3.926 1.00 90.44 71 ASN A CA 1
ATOM 570 C C . ASN A 1 71 ? -8.003 -11.078 -5.122 1.00 90.44 71 ASN A C 1
ATOM 572 O O . ASN A 1 71 ? -8.501 -10.444 -6.051 1.00 90.44 71 ASN A O 1
ATOM 576 N N . ILE A 1 72 ? -7.948 -12.411 -5.099 1.00 83.38 72 ILE A N 1
ATOM 577 C CA . ILE A 1 72 ? -8.417 -13.287 -6.186 1.00 83.38 72 ILE A CA 1
ATOM 578 C C . ILE A 1 72 ? -9.781 -13.921 -5.896 1.00 83.38 72 ILE A C 1
ATOM 580 O O . ILE A 1 72 ? -10.158 -14.863 -6.576 1.00 83.38 72 ILE A O 1
ATOM 584 N N . ASN A 1 73 ? -10.513 -13.452 -4.885 1.00 72.62 73 ASN A N 1
ATOM 585 C CA . ASN A 1 73 ? -11.847 -13.981 -4.613 1.00 72.62 73 ASN A CA 1
ATOM 586 C C . ASN A 1 73 ? -12.797 -13.525 -5.733 1.00 72.62 73 ASN A C 1
ATOM 588 O O . ASN A 1 73 ? -13.007 -12.322 -5.904 1.00 72.62 73 ASN A O 1
ATOM 592 N N . PHE A 1 74 ? -13.299 -14.496 -6.497 1.00 59.38 74 PHE A N 1
ATOM 593 C CA . PHE A 1 74 ? -14.257 -14.359 -7.598 1.00 59.38 74 PHE A CA 1
ATOM 594 C C . PHE A 1 74 ? -15.645 -14.844 -7.185 1.00 59.38 74 PHE A C 1
ATOM 596 O O . PHE A 1 74 ? -15.715 -15.843 -6.431 1.00 59.38 74 PHE A O 1
#